Protein AF-A0A963TAN3-F1 (afdb_monomer)

Foldseek 3Di:
DADQQPRPFFFDFDDDPVFATWTADQAQRKTKDFLVRCVRQAPFPCLPDQPPDAAFQLTADPVPRHTWGWDATPVRQIWTADNPRSMTIDGNVSSCVRRVDDDPGDDNPPDDRPPPVSRVVPDDPDDPVVVVVVVVVVVVVVVVVPD

Sequence (147 aa):
MRCPACTTPLLVPTPFDGRAQIDRCPKCGGVWLDKGELLLVTRNPWLGRKPEGGMPSGRASPRTGEPLVRARLTDGTAVDLAPEGGGLWLDSATFDTLTGTTWAGPDTRSRPAPPAAAALAALAPLPNLFLRSATTLVFLYALLGAV

Solvent-accessible surface area (backbone atoms only — not comparable to full-atom values): 8825 Å² total; per-residue (Å²): 84,42,27,51,87,70,67,68,56,56,37,41,82,39,83,41,92,93,73,32,64,36,34,31,25,85,79,60,43,24,35,42,34,48,62,73,33,41,66,64,72,40,92,62,78,66,84,80,59,75,72,88,70,59,56,74,59,64,29,38,34,52,87,78,61,47,69,14,27,40,44,64,48,97,89,62,51,76,37,34,32,26,80,85,78,52,27,39,43,31,51,38,70,55,44,27,66,75,64,75,44,86,75,96,53,64,83,64,92,79,68,78,75,75,67,77,69,55,65,65,78,73,64,70,81,71,75,57,63,66,61,57,52,50,52,52,51,53,52,53,50,54,64,64,68,72,113

Mean predicted aligned error: 13.81 Å

Secondary structure (DSSP, 8-state):
-B-TTTSSSBPEEEEETTTEEEEE-TTT--EEE-HHHHHHH---GGGGPPPS--EEEEEE-TTT-PEEEEEE-TT--EEEE-TTT--EEE-HHHHHHHHT-----S--TTPPPPPGGGGGGG------HHHHHHHHHHHHHHHHTT-

Structure (mmCIF, N/CA/C/O backbone):
data_AF-A0A963TAN3-F1
#
_entry.id   AF-A0A963TAN3-F1
#
loop_
_atom_site.group_PDB
_atom_site.id
_atom_site.type_symbol
_atom_site.label_atom_id
_atom_site.label_alt_id
_atom_site.label_comp_id
_atom_site.label_asym_id
_atom_site.label_entity_id
_atom_site.label_seq_id
_atom_site.pdbx_PDB_ins_code
_atom_site.Cartn_x
_atom_site.Cartn_y
_atom_site.Cartn_z
_atom_site.occupancy
_atom_site.B_iso_or_equiv
_atom_site.auth_seq_id
_atom_site.auth_comp_id
_atom_site.auth_asym_id
_atom_site.auth_atom_id
_atom_site.pdbx_PDB_model_num
ATOM 1 N N . MET A 1 1 ? -9.639 -5.943 -4.984 1.00 84.75 1 MET A N 1
ATOM 2 C CA . MET A 1 1 ? -8.272 -5.750 -5.522 1.00 84.75 1 MET A CA 1
ATOM 3 C C . MET A 1 1 ? -7.287 -6.654 -4.771 1.00 84.75 1 MET A C 1
ATOM 5 O O . MET A 1 1 ? -7.494 -6.858 -3.582 1.00 84.75 1 MET A O 1
ATOM 9 N N . ARG A 1 2 ? -6.285 -7.280 -5.414 1.00 89.69 2 ARG A N 1
ATOM 10 C CA . ARG A 1 2 ? -5.347 -8.205 -4.722 1.00 89.69 2 ARG A CA 1
ATOM 11 C C . ARG A 1 2 ? -4.266 -7.430 -3.969 1.00 89.69 2 ARG A C 1
ATOM 13 O O . ARG A 1 2 ? -3.769 -6.432 -4.471 1.00 89.69 2 ARG A O 1
ATOM 20 N N . CYS A 1 3 ? -3.867 -7.913 -2.793 1.00 90.50 3 CYS A N 1
ATOM 21 C CA . CYS A 1 3 ? -2.806 -7.279 -2.010 1.00 90.50 3 CYS A CA 1
ATOM 22 C C . CYS A 1 3 ? -1.460 -7.295 -2.775 1.00 90.50 3 CYS A C 1
ATOM 24 O O . CYS A 1 3 ? -0.963 -8.387 -3.051 1.00 90.50 3 CYS A O 1
ATOM 26 N N . PRO A 1 4 ? -0.804 -6.144 -3.027 1.00 89.25 4 PRO A N 1
ATOM 27 C CA . PRO A 1 4 ? 0.482 -6.060 -3.739 1.00 89.25 4 PRO A CA 1
ATOM 28 C C . PRO A 1 4 ? 1.616 -6.818 -3.060 1.00 89.25 4 PRO A C 1
ATOM 30 O O . PRO A 1 4 ? 2.577 -7.239 -3.695 1.00 89.25 4 PRO A O 1
ATOM 33 N N . ALA A 1 5 ? 1.517 -6.960 -1.740 1.00 88.88 5 ALA A N 1
ATOM 34 C CA . ALA A 1 5 ? 2.569 -7.531 -0.925 1.00 88.88 5 ALA A CA 1
ATOM 35 C C . ALA A 1 5 ? 2.322 -9.006 -0.574 1.00 88.88 5 ALA A C 1
ATOM 37 O O . ALA A 1 5 ? 3.236 -9.667 -0.096 1.00 88.88 5 ALA A O 1
ATOM 38 N N . CYS A 1 6 ? 1.096 -9.517 -0.704 1.00 87.00 6 CYS A N 1
ATOM 39 C CA . CYS A 1 6 ? 0.785 -10.937 -0.489 1.00 87.00 6 CYS A CA 1
ATOM 40 C C . CYS A 1 6 ? 0.458 -11.675 -1.787 1.00 87.00 6 CYS A C 1
ATOM 42 O O . CYS A 1 6 ? 0.524 -12.898 -1.802 1.00 87.00 6 CYS A O 1
ATOM 44 N N . THR A 1 7 ? -0.009 -10.953 -2.805 1.00 83.75 7 THR A N 1
ATOM 45 C CA . THR A 1 7 ? -0.486 -11.433 -4.111 1.00 83.75 7 THR A CA 1
ATOM 46 C C . THR A 1 7 ? -1.705 -12.370 -4.075 1.00 83.75 7 THR A C 1
ATOM 48 O O . THR A 1 7 ? -2.380 -12.521 -5.089 1.00 83.75 7 THR A O 1
ATOM 51 N N . THR A 1 8 ? -2.033 -12.964 -2.922 1.00 81.56 8 THR A N 1
ATOM 52 C CA . THR A 1 8 ? -3.129 -13.930 -2.735 1.00 81.56 8 THR A CA 1
ATOM 53 C C . THR A 1 8 ? -4.427 -13.318 -2.177 1.00 81.56 8 THR A C 1
ATOM 55 O O . THR A 1 8 ? -5.438 -13.383 -2.871 1.00 81.56 8 THR A O 1
ATOM 58 N N . PRO A 1 9 ? -4.463 -12.736 -0.957 1.00 86.19 9 PRO A N 1
ATOM 59 C CA . PRO A 1 9 ? -5.695 -12.208 -0.380 1.00 86.19 9 PRO A CA 1
ATOM 60 C C . PRO A 1 9 ? -6.184 -10.967 -1.129 1.00 86.19 9 PRO A C 1
ATOM 62 O O . PRO A 1 9 ? -5.392 -10.130 -1.582 1.00 86.19 9 PRO A O 1
ATOM 65 N N . LEU A 1 10 ? -7.507 -10.838 -1.203 1.00 90.50 10 LEU A N 1
ATOM 66 C CA . LEU A 1 10 ? -8.159 -9.601 -1.603 1.00 90.50 10 LEU A CA 1
ATOM 67 C C . LEU A 1 10 ? -8.081 -8.588 -0.459 1.00 90.50 10 LEU A C 1
ATOM 69 O O . LEU A 1 10 ? -8.159 -8.948 0.716 1.00 90.50 10 LEU A O 1
ATOM 73 N N . LEU A 1 11 ? -7.895 -7.327 -0.829 1.00 91.12 11 LEU A N 1
ATOM 74 C CA . LEU A 1 11 ? -8.057 -6.196 0.069 1.00 91.12 11 LEU A CA 1
ATOM 75 C C . LEU A 1 11 ? -9.537 -6.052 0.427 1.00 91.12 11 LEU A C 1
ATOM 77 O O . LEU A 1 11 ? -10.407 -6.279 -0.419 1.00 91.12 11 LEU A O 1
ATOM 81 N N . VAL A 1 12 ? -9.785 -5.720 1.687 1.00 91.38 12 VAL A N 1
ATOM 82 C CA . VAL A 1 12 ? -11.108 -5.584 2.282 1.00 91.38 12 VAL A CA 1
ATOM 83 C C . VAL A 1 12 ? -11.322 -4.112 2.636 1.00 91.38 12 VAL A C 1
ATOM 85 O O . VAL A 1 12 ? -10.532 -3.568 3.419 1.00 91.38 12 VAL A O 1
ATOM 88 N N . PRO A 1 13 ? -12.387 -3.479 2.117 1.00 91.50 13 PRO A N 1
ATOM 89 C CA . PRO A 1 13 ? -12.733 -2.117 2.487 1.00 91.50 13 PRO A CA 1
ATOM 90 C C . PRO A 1 13 ? -13.037 -2.038 3.984 1.00 91.50 13 PRO A C 1
ATOM 92 O O . PRO A 1 13 ? -13.896 -2.755 4.496 1.00 91.50 13 PRO A O 1
ATOM 95 N N . THR A 1 14 ? -12.327 -1.174 4.693 1.00 89.12 14 THR A N 1
ATOM 96 C CA . THR A 1 14 ? -12.388 -1.026 6.148 1.00 89.12 14 THR A CA 1
ATOM 97 C C . THR A 1 14 ? -12.601 0.450 6.480 1.00 89.12 14 THR A C 1
ATOM 99 O O . THR A 1 14 ? -11.885 1.291 5.940 1.00 89.12 14 THR A O 1
ATOM 102 N N . PRO A 1 15 ? -13.569 0.810 7.339 1.00 87.62 15 PRO A N 1
ATOM 103 C CA . PRO A 1 15 ? -13.719 2.187 7.786 1.00 87.62 15 PRO A CA 1
ATOM 104 C C . PRO A 1 15 ? -12.529 2.592 8.663 1.00 87.62 15 PRO A C 1
ATOM 106 O O . PRO A 1 15 ? -12.118 1.851 9.557 1.00 87.62 15 PRO A O 1
ATOM 109 N N . PHE A 1 16 ? -11.997 3.784 8.420 1.00 85.00 16 PHE A N 1
ATOM 110 C CA . PHE A 1 16 ? -10.900 4.378 9.166 1.00 85.00 16 PHE A CA 1
ATOM 111 C C . PHE A 1 16 ? -11.321 5.739 9.723 1.00 85.00 16 PHE A C 1
ATOM 113 O O . PHE A 1 16 ? -11.726 6.639 8.981 1.00 85.00 16 PHE A O 1
ATOM 120 N N . ASP A 1 17 ? -11.242 5.861 11.051 1.00 77.56 17 ASP A N 1
ATOM 121 C CA . ASP A 1 17 ? -11.467 7.104 11.801 1.00 77.56 17 ASP A CA 1
ATOM 122 C C . ASP A 1 17 ? -12.794 7.825 11.468 1.00 77.56 17 ASP A C 1
ATOM 124 O O . ASP A 1 17 ? -12.889 9.049 11.478 1.00 77.56 17 ASP A O 1
ATOM 128 N N . GLY A 1 18 ? -13.820 7.056 11.075 1.00 78.69 18 GLY A N 1
ATOM 129 C CA . GLY A 1 18 ? -15.158 7.546 10.710 1.00 78.69 18 GLY A CA 1
ATOM 130 C C . GLY A 1 18 ? -15.223 8.471 9.486 1.00 78.69 18 GLY A C 1
ATOM 131 O O . GLY A 1 18 ? -16.300 8.963 9.160 1.00 78.69 18 GLY A O 1
ATOM 132 N N . ARG A 1 19 ? -14.092 8.723 8.816 1.00 78.50 19 ARG A N 1
ATOM 133 C CA . ARG A 1 19 ? -13.953 9.744 7.764 1.00 78.50 19 ARG A CA 1
ATOM 134 C C . ARG A 1 19 ? -13.523 9.178 6.422 1.00 78.50 19 ARG A C 1
ATOM 136 O O . ARG A 1 19 ? -13.834 9.775 5.397 1.00 78.50 19 ARG A O 1
ATOM 143 N N . ALA A 1 20 ? -12.816 8.054 6.428 1.00 84.25 20 ALA A N 1
ATOM 144 C CA . ALA A 1 20 ? -12.305 7.420 5.225 1.00 84.25 20 ALA A CA 1
ATOM 145 C C . ALA A 1 20 ? -12.683 5.939 5.192 1.00 84.25 20 ALA A C 1
ATOM 147 O O . ALA A 1 20 ? -12.827 5.289 6.227 1.00 84.25 20 ALA A O 1
ATOM 148 N N . GLN A 1 21 ? -12.810 5.401 3.988 1.00 88.31 21 GLN A N 1
ATOM 149 C CA . GLN A 1 21 ? -12.759 3.968 3.743 1.00 88.31 21 GLN A CA 1
ATOM 150 C C . GLN A 1 21 ? -11.348 3.668 3.230 1.00 88.31 21 GLN A C 1
ATOM 152 O O . GLN A 1 21 ? -10.794 4.487 2.507 1.00 88.31 21 GLN A O 1
ATOM 157 N N . ILE A 1 22 ? -10.732 2.581 3.690 1.00 90.00 22 ILE A N 1
ATOM 158 C CA . ILE A 1 22 ? -9.384 2.166 3.279 1.00 90.00 22 ILE A CA 1
ATOM 159 C C . ILE A 1 22 ? -9.391 0.695 2.881 1.00 90.00 22 ILE A C 1
ATO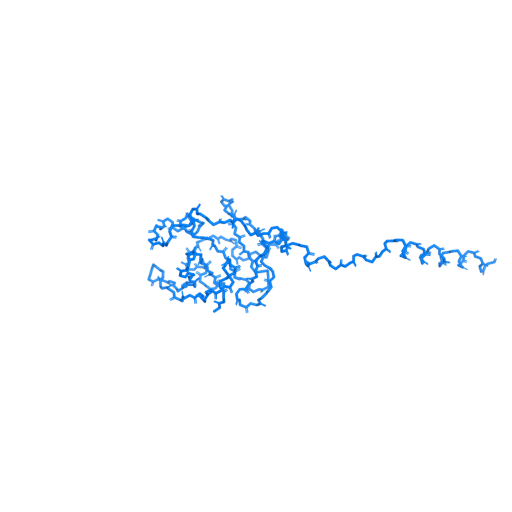M 161 O O . ILE A 1 22 ? -10.096 -0.114 3.487 1.00 90.00 22 ILE A O 1
ATOM 165 N N . ASP A 1 23 ? -8.565 0.313 1.914 1.00 92.25 23 ASP A N 1
ATOM 166 C CA . ASP A 1 23 ? -8.479 -1.069 1.449 1.00 92.25 23 ASP A CA 1
ATOM 167 C C . ASP A 1 23 ? -7.375 -1.834 2.183 1.00 92.25 23 ASP A C 1
ATOM 169 O O . ASP A 1 23 ? -6.181 -1.706 1.899 1.00 92.25 23 ASP A O 1
ATOM 173 N N . ARG A 1 24 ? -7.765 -2.684 3.136 1.00 90.94 24 ARG A N 1
ATOM 174 C CA . ARG A 1 24 ? -6.829 -3.375 4.028 1.00 90.94 24 ARG A CA 1
ATOM 175 C C . ARG A 1 24 ? -6.641 -4.841 3.669 1.00 90.94 24 ARG A C 1
ATOM 177 O O . ARG A 1 24 ? -7.587 -5.576 3.409 1.00 90.94 24 ARG A O 1
ATOM 184 N N . CYS A 1 25 ? -5.405 -5.319 3.746 1.00 91.69 25 CYS A N 1
ATOM 185 C CA . CYS A 1 25 ? -5.107 -6.741 3.647 1.00 91.69 25 CYS A CA 1
ATOM 186 C C . CYS A 1 25 ? -5.365 -7.460 4.986 1.00 91.69 25 CYS A C 1
ATOM 188 O O . CYS A 1 25 ? -4.688 -7.150 5.971 1.00 91.69 25 CYS A O 1
ATOM 190 N N . PRO A 1 26 ? -6.229 -8.493 5.036 1.00 88.19 26 PRO A N 1
ATOM 191 C CA . PRO A 1 26 ? -6.490 -9.239 6.271 1.00 88.19 26 PRO A CA 1
ATOM 192 C C . PRO A 1 26 ? -5.300 -10.108 6.713 1.00 88.19 26 PRO A C 1
ATOM 194 O O . PRO A 1 26 ? -5.214 -10.491 7.873 1.00 88.19 26 PRO A O 1
ATOM 197 N N . LYS A 1 27 ? -4.365 -10.420 5.803 1.00 87.00 27 LYS A N 1
ATOM 198 C CA . LYS A 1 27 ? -3.214 -11.293 6.084 1.00 87.00 27 LYS A CA 1
ATOM 199 C C . LYS A 1 27 ? -1.994 -10.536 6.599 1.00 87.00 27 LYS A C 1
ATOM 201 O O . LYS A 1 27 ? -1.364 -10.975 7.549 1.00 87.00 27 LYS A O 1
ATOM 206 N N . CYS A 1 28 ? -1.610 -9.450 5.928 1.00 85.56 28 CYS A N 1
ATOM 207 C CA . CYS A 1 28 ? -0.390 -8.706 6.259 1.00 85.56 28 CYS A CA 1
ATOM 208 C C . CYS A 1 28 ? -0.657 -7.325 6.847 1.00 85.56 28 CYS A C 1
ATOM 210 O O . CYS A 1 28 ? 0.288 -6.567 6.999 1.00 85.56 28 CYS A O 1
ATOM 212 N N . GLY A 1 29 ? -1.918 -6.941 7.058 1.00 87.44 29 GLY A N 1
ATOM 213 C CA . GLY A 1 29 ? -2.280 -5.642 7.627 1.00 87.44 29 GLY A CA 1
ATOM 214 C C . GLY A 1 29 ? -1.941 -4.418 6.772 1.00 87.44 29 GLY A C 1
ATOM 215 O O . GLY A 1 29 ? -2.307 -3.321 7.163 1.00 87.44 29 GLY A O 1
ATOM 216 N N . GLY A 1 30 ? -1.274 -4.592 5.628 1.00 90.00 30 GLY A N 1
ATOM 217 C CA . GLY A 1 30 ? -0.938 -3.500 4.721 1.00 90.00 30 GLY A CA 1
ATOM 218 C C . GLY A 1 30 ? -2.185 -2.874 4.111 1.00 90.00 30 GLY A C 1
ATOM 219 O O . GLY A 1 30 ? -3.212 -3.544 3.950 1.00 90.00 30 GLY A O 1
ATOM 220 N N . VAL A 1 31 ? -2.070 -1.598 3.778 1.00 91.12 31 VAL A N 1
ATOM 221 C CA . VAL A 1 31 ? -3.175 -0.741 3.370 1.00 91.12 31 VAL A CA 1
ATOM 222 C C . VAL A 1 31 ? -2.877 -0.172 1.993 1.00 91.12 31 VAL A C 1
ATOM 224 O O . VAL A 1 31 ? -1.789 0.341 1.729 1.00 91.12 31 VAL A O 1
ATOM 227 N N . TRP A 1 32 ? -3.861 -0.278 1.113 1.00 91.88 32 TRP A N 1
ATOM 228 C CA . TRP A 1 32 ? -3.918 0.489 -0.114 1.00 91.88 32 TRP A CA 1
ATOM 229 C C . TRP A 1 32 ? -4.800 1.708 0.117 1.00 91.88 32 TRP A C 1
ATOM 231 O O . TRP A 1 32 ? -5.879 1.588 0.697 1.00 91.88 32 TRP A O 1
ATOM 241 N N . LEU A 1 33 ? -4.319 2.864 -0.324 1.00 89.44 33 LEU A N 1
ATOM 242 C CA . LEU A 1 33 ? -5.064 4.109 -0.301 1.00 89.44 33 LEU A CA 1
ATOM 243 C C . LEU A 1 33 ? -5.163 4.644 -1.725 1.00 89.44 33 LEU A C 1
ATOM 245 O O . LEU A 1 33 ? -4.147 4.873 -2.391 1.00 89.44 33 LEU A O 1
ATOM 249 N N . ASP A 1 34 ? -6.385 4.869 -2.186 1.00 86.62 34 ASP A N 1
ATOM 250 C CA . ASP A 1 34 ? -6.615 5.526 -3.465 1.00 86.62 34 ASP A CA 1
ATOM 251 C C . ASP A 1 34 ? -6.457 7.051 -3.355 1.00 86.62 34 ASP A C 1
ATOM 253 O O . ASP A 1 34 ? -6.500 7.634 -2.270 1.00 86.62 34 ASP A O 1
ATOM 257 N N . LYS A 1 35 ? -6.309 7.729 -4.503 1.00 79.06 35 LYS A N 1
ATOM 258 C CA . LYS A 1 35 ? -6.075 9.186 -4.588 1.00 79.06 35 LYS A CA 1
ATOM 259 C C . LYS A 1 35 ? -7.039 10.028 -3.734 1.00 79.06 35 LYS A C 1
ATOM 261 O O . LYS A 1 35 ? -6.633 11.049 -3.188 1.00 79.06 35 LYS A O 1
ATOM 266 N N . GLY A 1 36 ? -8.306 9.619 -3.632 1.00 76.25 36 GLY A N 1
ATOM 267 C CA . GLY A 1 36 ? -9.317 10.317 -2.829 1.00 76.25 36 GLY A CA 1
ATOM 268 C C . GLY A 1 36 ? -9.222 10.037 -1.326 1.00 76.25 36 GLY A C 1
ATOM 269 O O . GLY A 1 36 ? -9.420 10.942 -0.523 1.00 76.25 36 GLY A O 1
ATOM 270 N N . GLU A 1 37 ? -8.880 8.807 -0.941 1.00 82.00 37 GLU A N 1
ATOM 271 C CA . GLU A 1 37 ? -8.801 8.366 0.460 1.00 82.00 37 GLU A CA 1
ATOM 272 C C . GLU A 1 37 ? -7.558 8.924 1.147 1.00 82.00 37 GLU A C 1
ATOM 274 O O . GLU A 1 37 ? -7.592 9.338 2.302 1.00 82.00 37 GLU A O 1
ATOM 279 N N . LEU A 1 38 ? -6.462 9.001 0.401 1.00 75.88 38 LEU A N 1
ATOM 280 C CA . LEU A 1 38 ? -5.204 9.584 0.835 1.00 75.88 38 LEU A CA 1
ATOM 281 C C . LEU A 1 38 ? -5.369 11.005 1.413 1.00 75.88 38 LEU A C 1
ATOM 283 O O . LEU A 1 38 ? -4.781 11.301 2.450 1.00 75.88 38 LEU A O 1
ATOM 287 N N . LEU A 1 39 ? -6.198 11.862 0.799 1.00 72.62 39 LEU A N 1
ATOM 288 C CA . LEU A 1 39 ? -6.479 13.221 1.298 1.00 72.62 39 LEU A CA 1
ATOM 289 C C . LEU A 1 39 ? -7.238 13.223 2.633 1.00 72.62 39 LEU A C 1
ATOM 291 O O . LEU A 1 39 ? -7.164 14.191 3.389 1.00 72.62 39 LEU A O 1
ATOM 295 N N . LEU A 1 40 ? -7.990 12.158 2.907 1.00 76.00 40 LEU A N 1
ATOM 296 C CA . LEU A 1 40 ? -8.778 12.000 4.127 1.00 76.00 40 LEU A CA 1
ATOM 297 C C . LEU A 1 40 ? -7.944 11.391 5.259 1.00 76.00 40 LEU A C 1
ATOM 299 O O . LEU A 1 40 ? -8.181 11.699 6.425 1.00 76.00 40 LEU A O 1
ATOM 303 N N . VAL A 1 41 ? -6.964 10.548 4.917 1.00 75.81 41 VAL A N 1
ATOM 304 C CA . VAL A 1 41 ? -6.109 9.833 5.876 1.00 75.81 41 VAL A CA 1
ATOM 305 C C . VAL A 1 41 ? -4.867 10.640 6.260 1.00 75.81 41 VAL A C 1
ATOM 307 O O . VAL A 1 41 ? -4.444 10.587 7.412 1.00 75.81 41 VAL A O 1
ATOM 310 N N . THR A 1 42 ? -4.274 11.409 5.340 1.00 68.06 42 THR A N 1
ATOM 311 C CA . THR A 1 42 ? -3.065 12.194 5.626 1.00 68.06 42 THR A CA 1
ATOM 312 C C . THR A 1 42 ? -3.157 13.632 5.125 1.00 68.06 42 THR A C 1
ATOM 314 O O . THR A 1 42 ? -3.670 13.914 4.047 1.00 68.06 42 THR A O 1
ATOM 317 N N . ARG A 1 43 ? -2.593 14.570 5.899 1.00 64.88 43 ARG A N 1
ATOM 318 C CA . ARG A 1 43 ? -2.414 15.978 5.493 1.00 64.88 43 ARG A CA 1
ATOM 319 C C . ARG A 1 43 ? -1.125 16.201 4.689 1.00 64.88 43 ARG A C 1
ATOM 321 O O . ARG A 1 43 ? -0.699 17.342 4.529 1.00 64.88 43 ARG A O 1
ATOM 328 N N . ASN A 1 44 ? -0.461 15.133 4.237 1.00 60.91 44 ASN A N 1
ATOM 329 C CA . ASN A 1 44 ? 0.840 15.240 3.590 1.00 60.91 44 ASN A CA 1
ATOM 330 C C . ASN A 1 44 ? 0.722 15.810 2.150 1.00 60.91 44 ASN A C 1
ATOM 332 O O . ASN A 1 44 ? 0.079 15.186 1.302 1.00 60.91 44 ASN A O 1
ATOM 336 N N . PRO A 1 45 ? 1.383 16.947 1.829 1.00 54.34 45 PRO A N 1
ATOM 337 C CA . PRO A 1 45 ? 1.339 17.579 0.503 1.00 54.34 45 PRO A CA 1
ATOM 338 C C . PRO A 1 45 ? 1.915 16.746 -0.655 1.00 54.34 45 PRO A C 1
ATOM 340 O O . PRO A 1 45 ? 1.773 17.139 -1.814 1.00 54.34 45 PRO A O 1
ATOM 343 N N . TRP A 1 46 ? 2.579 15.615 -0.382 1.00 53.25 46 TRP A N 1
ATOM 344 C CA . TRP A 1 46 ? 3.147 14.737 -1.419 1.00 53.25 46 TRP A CA 1
ATOM 345 C C . TRP A 1 46 ? 2.110 14.148 -2.384 1.00 53.25 46 TRP A C 1
ATOM 347 O O . TRP A 1 46 ? 2.469 13.741 -3.485 1.00 53.25 46 TRP A O 1
ATOM 357 N N . LEU A 1 47 ? 0.825 14.169 -2.023 1.00 55.19 47 LEU A N 1
ATOM 358 C CA . LEU A 1 47 ? -0.265 13.560 -2.788 1.00 55.19 47 LEU A CA 1
ATOM 359 C C . LEU A 1 47 ? -0.526 14.119 -4.195 1.00 55.19 47 LEU A C 1
ATOM 361 O O . LEU A 1 47 ? -1.283 13.531 -4.966 1.00 55.19 47 LEU A O 1
ATOM 365 N N . GLY A 1 48 ? 0.041 15.282 -4.508 1.00 51.44 48 GLY A N 1
ATOM 366 C CA . GLY A 1 48 ? -0.115 15.944 -5.801 1.00 51.44 48 GLY A CA 1
ATOM 367 C C . GLY A 1 48 ? 1.108 15.846 -6.707 1.00 51.44 48 GLY A C 1
ATOM 368 O O . GLY A 1 48 ? 1.047 16.319 -7.839 1.00 51.44 48 GLY A O 1
ATOM 369 N N . ARG A 1 49 ? 2.225 15.277 -6.232 1.00 57.53 49 ARG A N 1
ATOM 370 C CA . ARG A 1 49 ? 3.459 15.196 -7.019 1.00 57.53 49 ARG A CA 1
ATOM 371 C C . ARG A 1 49 ? 3.604 13.810 -7.626 1.00 57.53 49 ARG A C 1
ATOM 373 O O . ARG A 1 49 ? 3.693 12.819 -6.906 1.00 57.53 49 ARG A O 1
ATOM 380 N N . LYS A 1 50 ? 3.689 13.752 -8.957 1.00 57.72 50 LYS A N 1
ATOM 381 C CA . LYS A 1 50 ? 4.228 12.575 -9.642 1.00 57.72 50 LYS A CA 1
ATOM 382 C C . LYS A 1 50 ? 5.671 12.400 -9.144 1.00 57.72 50 LYS A C 1
ATOM 384 O O . LYS A 1 50 ? 6.425 13.370 -9.216 1.00 57.72 50 LYS A O 1
ATOM 389 N N . PRO A 1 51 ? 6.061 11.240 -8.591 1.00 60.62 51 PRO A N 1
ATOM 390 C CA . PRO A 1 51 ? 7.451 11.028 -8.217 1.00 60.62 51 PRO A CA 1
ATOM 391 C C . PRO A 1 51 ? 8.312 11.117 -9.483 1.00 60.62 51 PRO A C 1
ATOM 393 O O . PRO A 1 51 ? 8.085 10.386 -10.450 1.00 60.62 51 PRO A O 1
ATOM 396 N N . GLU A 1 52 ? 9.268 12.047 -9.503 1.00 54.72 52 GLU A N 1
ATOM 397 C CA . GLU A 1 52 ? 10.240 12.170 -10.590 1.00 54.72 52 GLU A CA 1
ATOM 398 C C . GLU A 1 52 ? 11.286 11.068 -10.435 1.00 54.72 52 GLU A C 1
ATOM 400 O O . GLU A 1 52 ? 12.335 11.231 -9.815 1.00 54.72 52 GLU A O 1
ATOM 405 N N . GLY A 1 53 ? 10.938 9.894 -10.954 1.00 61.69 53 GLY A N 1
ATOM 406 C CA . GLY A 1 53 ? 11.749 8.697 -10.818 1.00 61.69 53 GLY A CA 1
ATOM 407 C C . GLY A 1 53 ? 11.648 8.033 -9.444 1.00 61.69 53 GLY A C 1
ATOM 408 O O . GLY A 1 53 ? 11.089 8.546 -8.475 1.00 61.69 53 GLY A O 1
ATOM 409 N N . GLY A 1 54 ? 12.180 6.817 -9.394 1.00 64.38 54 GLY A N 1
ATOM 410 C CA . GLY A 1 54 ? 12.262 5.994 -8.198 1.00 64.38 54 GLY A CA 1
ATOM 411 C C . GLY A 1 54 ? 12.498 4.535 -8.570 1.00 64.38 54 GLY A C 1
ATOM 412 O O . GLY A 1 54 ? 12.233 4.104 -9.693 1.00 64.38 54 GLY A O 1
ATOM 413 N N . MET A 1 55 ? 13.037 3.771 -7.626 1.00 74.38 55 MET A N 1
ATOM 414 C CA . MET A 1 55 ? 13.333 2.359 -7.852 1.00 74.38 55 MET A CA 1
ATOM 415 C C . MET A 1 55 ? 12.017 1.562 -7.869 1.00 74.38 55 MET A C 1
ATOM 417 O O . MET A 1 55 ? 11.186 1.770 -6.973 1.00 74.38 55 MET A O 1
ATOM 421 N N . PRO A 1 56 ? 11.813 0.626 -8.815 1.00 80.69 56 PRO A N 1
ATOM 422 C CA . PRO A 1 56 ? 10.698 -0.309 -8.740 1.00 80.69 56 PRO A CA 1
ATOM 423 C C . PRO A 1 56 ? 10.715 -1.030 -7.389 1.00 80.69 56 PRO A C 1
ATOM 425 O O . PRO A 1 56 ? 11.726 -1.601 -6.982 1.00 80.69 56 PRO A O 1
ATOM 428 N N . SER A 1 57 ? 9.591 -1.011 -6.681 1.00 81.50 57 SER A N 1
ATOM 429 C CA . SER A 1 57 ? 9.452 -1.645 -5.362 1.00 81.50 57 SER A CA 1
ATOM 430 C C . SER A 1 57 ? 9.293 -3.172 -5.437 1.00 81.50 57 SER A C 1
ATOM 432 O O . SER A 1 57 ? 9.261 -3.845 -4.404 1.00 81.50 57 SER A O 1
ATOM 434 N N . GLY A 1 58 ? 9.161 -3.724 -6.652 1.00 84.88 58 GLY A N 1
ATOM 435 C CA . GLY A 1 58 ? 8.852 -5.136 -6.902 1.00 84.88 58 GLY A CA 1
ATOM 436 C C . GLY A 1 58 ? 7.393 -5.515 -6.618 1.00 84.88 58 GLY A C 1
ATOM 437 O O . GLY A 1 58 ? 7.060 -6.697 -6.609 1.00 84.88 58 GLY A O 1
ATOM 438 N N . ARG A 1 59 ? 6.526 -4.529 -6.360 1.00 88.69 59 ARG A N 1
ATOM 439 C CA . ARG A 1 59 ? 5.086 -4.695 -6.121 1.00 88.69 59 ARG A CA 1
ATOM 440 C C . ARG A 1 59 ? 4.298 -4.116 -7.293 1.00 88.69 59 ARG A C 1
ATOM 442 O O . ARG A 1 59 ? 4.792 -3.232 -7.987 1.00 88.69 59 ARG A O 1
ATOM 449 N N . ALA A 1 60 ? 3.077 -4.600 -7.493 1.00 89.12 60 ALA A N 1
ATOM 450 C CA . ALA A 1 60 ? 2.178 -4.123 -8.541 1.00 89.12 60 ALA A CA 1
ATOM 451 C C . ALA A 1 60 ? 0.950 -3.434 -7.942 1.00 89.12 60 ALA A C 1
ATOM 453 O O . ALA A 1 60 ? 0.446 -3.848 -6.897 1.00 89.12 60 ALA A O 1
ATOM 454 N N . SER A 1 61 ? 0.457 -2.406 -8.623 1.00 89.31 61 SER A N 1
ATOM 455 C CA . SER A 1 61 ? -0.773 -1.707 -8.274 1.00 89.31 61 SER A CA 1
ATOM 456 C C . SER A 1 61 ? -1.952 -2.687 -8.243 1.00 89.31 61 SER A C 1
ATOM 458 O O . SER A 1 61 ? -2.181 -3.397 -9.227 1.00 89.31 61 SER A O 1
ATOM 460 N N . PRO A 1 62 ? -2.749 -2.717 -7.162 1.00 89.19 62 PRO A N 1
ATOM 461 C CA . PRO A 1 62 ? -3.944 -3.553 -7.076 1.00 89.19 62 PRO A CA 1
ATOM 462 C C . PRO A 1 62 ? -5.018 -3.200 -8.113 1.00 89.19 62 PRO A C 1
ATOM 464 O O . PRO A 1 62 ? -5.896 -4.023 -8.383 1.00 89.19 62 PRO A O 1
ATOM 467 N N . ARG A 1 63 ? -4.979 -1.957 -8.612 1.00 85.69 63 ARG A N 1
ATOM 468 C CA . ARG A 1 63 ? -5.999 -1.347 -9.467 1.00 85.69 63 ARG A CA 1
ATOM 469 C C . ARG A 1 63 ? -5.636 -1.443 -10.946 1.00 85.69 63 ARG A C 1
ATOM 471 O O . ARG A 1 63 ? -6.469 -1.836 -11.753 1.00 85.69 63 ARG A O 1
ATOM 478 N N . TH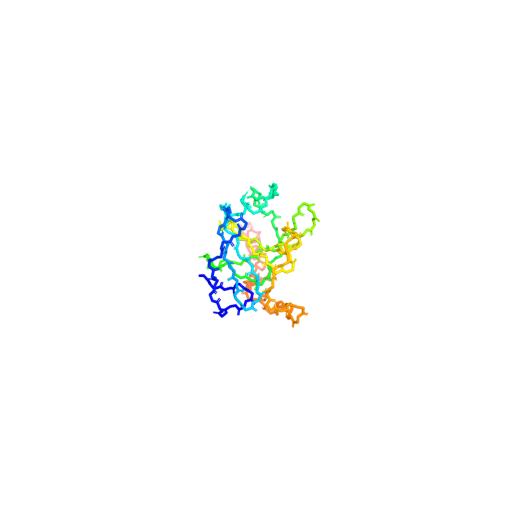R A 1 64 ? -4.402 -1.078 -11.287 1.00 84.50 64 THR A N 1
ATOM 479 C CA . THR A 1 64 ? -3.923 -0.953 -12.677 1.00 84.50 64 THR A CA 1
ATOM 480 C C . THR A 1 64 ? -2.927 -2.045 -13.066 1.00 84.50 64 THR A C 1
ATOM 482 O O . THR A 1 64 ? -2.677 -2.243 -14.249 1.00 84.50 64 THR A O 1
ATOM 485 N N . GLY A 1 65 ? -2.345 -2.762 -12.097 1.00 86.88 65 GLY A N 1
ATOM 486 C CA . GLY A 1 65 ? -1.301 -3.763 -12.339 1.00 86.88 65 GLY A CA 1
ATOM 487 C C . GLY A 1 65 ? 0.082 -3.184 -12.657 1.00 86.88 65 GLY A C 1
ATOM 488 O O . GLY A 1 65 ? 1.034 -3.947 -12.801 1.00 86.88 65 GLY A O 1
ATOM 489 N N . GLU A 1 66 ? 0.220 -1.860 -12.740 1.00 86.50 66 GLU A N 1
ATOM 490 C CA . GLU A 1 66 ? 1.500 -1.195 -13.003 1.00 86.50 66 GLU A CA 1
ATOM 491 C C . GLU A 1 66 ? 2.502 -1.405 -11.851 1.00 86.50 66 GLU A C 1
ATOM 493 O O . GLU A 1 66 ? 2.087 -1.556 -10.696 1.00 86.50 66 GLU A O 1
ATOM 498 N N . PRO A 1 67 ? 3.819 -1.404 -12.118 1.00 87.56 67 PRO A N 1
ATOM 499 C CA . PRO A 1 67 ? 4.816 -1.525 -11.065 1.00 87.56 67 PRO A CA 1
ATOM 500 C C . PRO A 1 67 ? 4.782 -0.301 -10.144 1.00 87.56 67 PRO A C 1
ATOM 502 O O . PRO A 1 67 ? 4.846 0.842 -10.593 1.00 87.56 67 PRO A O 1
ATOM 505 N N . LEU A 1 68 ? 4.727 -0.547 -8.836 1.00 88.75 68 LEU A N 1
ATOM 506 C CA . LEU A 1 68 ? 4.810 0.507 -7.837 1.00 88.75 68 LEU A CA 1
ATOM 507 C C . LEU A 1 68 ? 6.255 0.980 -7.686 1.00 8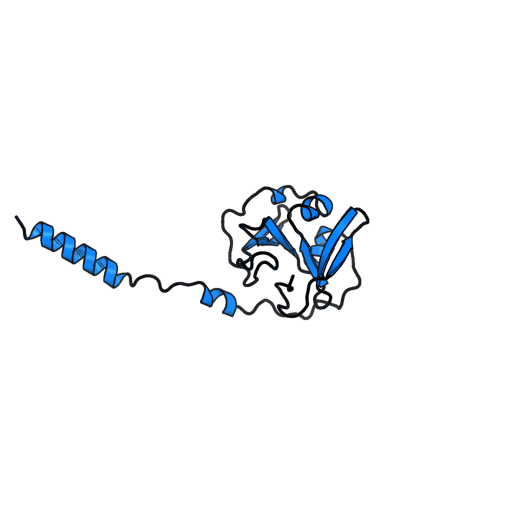8.75 68 LEU A C 1
ATOM 509 O O . LEU A 1 68 ? 7.192 0.174 -7.634 1.00 88.75 68 LEU A O 1
ATOM 513 N N . VAL A 1 69 ? 6.424 2.283 -7.532 1.00 88.38 69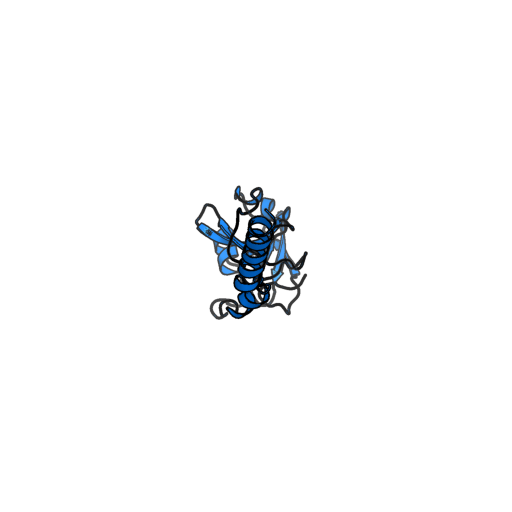 VAL A N 1
ATOM 514 C CA . VAL A 1 69 ? 7.714 2.949 -7.376 1.00 88.38 69 VAL A CA 1
ATOM 515 C C . VAL A 1 69 ? 7.914 3.328 -5.917 1.00 88.38 69 VAL A C 1
ATOM 517 O O . VAL A 1 69 ? 7.032 3.927 -5.305 1.00 88.38 69 VAL A O 1
ATOM 520 N N . ARG A 1 70 ? 9.080 3.006 -5.350 1.00 86.56 70 ARG A N 1
ATOM 521 C CA . ARG A 1 70 ? 9.401 3.412 -3.982 1.00 86.56 70 ARG A CA 1
ATOM 522 C C . ARG A 1 70 ? 9.756 4.895 -3.942 1.00 86.56 70 ARG A C 1
ATOM 524 O O . ARG A 1 70 ? 10.737 5.312 -4.557 1.00 86.56 70 ARG A O 1
ATOM 531 N N . ALA A 1 71 ? 9.001 5.656 -3.163 1.00 82.44 71 ALA A N 1
ATOM 532 C CA . ALA A 1 71 ? 9.223 7.069 -2.894 1.00 82.44 71 ALA A CA 1
ATOM 533 C C . ALA A 1 71 ? 9.381 7.323 -1.393 1.00 82.44 71 ALA A C 1
ATOM 535 O O . ALA A 1 71 ? 9.056 6.475 -0.561 1.00 82.44 71 ALA A O 1
ATOM 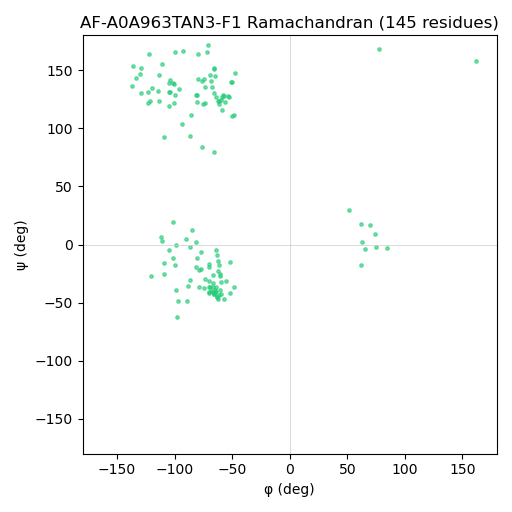536 N N . ARG A 1 72 ? 9.904 8.499 -1.045 1.00 79.94 72 ARG A N 1
ATOM 537 C CA . ARG A 1 72 ? 9.941 8.979 0.337 1.00 79.94 72 ARG A CA 1
ATOM 538 C C . ARG A 1 72 ? 9.059 10.203 0.466 1.00 79.94 72 ARG A C 1
ATOM 540 O O . ARG A 1 72 ? 9.154 11.119 -0.345 1.00 79.94 72 ARG A O 1
ATOM 547 N N . LEU A 1 73 ? 8.229 10.198 1.495 1.00 75.75 73 LEU A N 1
ATOM 548 C CA . LEU A 1 73 ? 7.460 11.351 1.925 1.00 75.75 73 LEU A CA 1
ATOM 549 C C . LEU A 1 73 ? 8.384 12.410 2.558 1.00 75.75 73 LEU A C 1
ATOM 551 O O . LEU A 1 73 ? 9.576 12.184 2.773 1.00 75.75 73 LEU A O 1
ATOM 555 N N . THR A 1 74 ? 7.835 13.593 2.841 1.00 70.31 74 THR A N 1
ATOM 556 C CA . THR A 1 74 ? 8.559 14.760 3.392 1.00 70.31 74 THR A CA 1
ATOM 557 C C . THR A 1 74 ? 9.206 14.469 4.739 1.00 70.31 74 THR A C 1
ATOM 559 O O . THR A 1 74 ? 10.250 15.027 5.050 1.00 70.31 74 THR A O 1
ATOM 562 N N . ASP A 1 75 ? 8.585 13.601 5.524 1.00 72.44 75 ASP A N 1
ATOM 563 C CA . ASP A 1 75 ? 9.055 13.104 6.815 1.00 72.44 75 ASP A CA 1
ATOM 564 C C . ASP A 1 75 ? 10.089 11.966 6.679 1.00 72.44 75 ASP A C 1
ATOM 566 O O . ASP A 1 75 ? 10.551 11.420 7.675 1.00 72.44 75 ASP A O 1
ATOM 570 N N . GLY A 1 76 ? 10.469 11.601 5.449 1.00 77.19 76 GLY A N 1
ATOM 571 C CA . GLY A 1 76 ? 11.400 10.513 5.154 1.00 77.19 76 GLY A CA 1
ATOM 572 C C . GLY A 1 76 ? 10.753 9.126 5.103 1.00 77.19 76 GLY A C 1
ATOM 573 O O . GLY A 1 76 ? 11.445 8.159 4.760 1.00 77.19 76 GLY A O 1
ATOM 574 N N . THR A 1 77 ? 9.450 9.019 5.380 1.00 80.81 77 THR A N 1
ATOM 575 C CA . THR A 1 77 ? 8.708 7.755 5.388 1.00 80.81 77 THR A CA 1
ATOM 576 C C . THR A 1 77 ? 8.687 7.132 3.993 1.00 80.81 77 THR A C 1
ATOM 578 O O . THR A 1 77 ? 8.318 7.781 3.013 1.00 80.81 77 THR A O 1
ATOM 581 N N . ALA A 1 78 ? 9.103 5.867 3.882 1.00 82.94 78 ALA A N 1
ATOM 582 C CA . ALA A 1 78 ? 9.134 5.153 2.609 1.00 82.94 78 ALA A CA 1
ATOM 583 C C . ALA A 1 78 ? 7.749 4.596 2.259 1.00 82.94 78 ALA A C 1
ATOM 585 O O . ALA A 1 78 ? 7.143 3.881 3.051 1.00 82.94 78 ALA A O 1
ATOM 586 N N . VAL A 1 79 ? 7.279 4.889 1.051 1.00 85.50 79 VAL A N 1
ATOM 587 C CA . VAL A 1 79 ? 5.969 4.470 0.540 1.00 85.50 79 VAL A CA 1
ATOM 588 C C . VAL A 1 79 ? 6.104 3.963 -0.889 1.00 85.50 79 VAL A C 1
ATOM 590 O O . VAL A 1 79 ? 7.012 4.380 -1.611 1.00 85.50 79 VAL A O 1
ATOM 593 N N . ASP A 1 80 ? 5.207 3.079 -1.319 1.00 89.88 80 ASP A N 1
ATOM 594 C CA . ASP A 1 80 ? 5.189 2.620 -2.708 1.00 89.88 80 ASP A CA 1
ATOM 595 C C . ASP A 1 80 ? 4.018 3.276 -3.456 1.00 89.88 80 ASP A C 1
ATOM 597 O O . ASP A 1 80 ? 2.856 3.107 -3.087 1.00 89.88 80 ASP A O 1
ATOM 601 N N . LEU A 1 81 ? 4.324 4.036 -4.505 1.00 87.12 81 LEU A N 1
ATOM 602 C CA . LEU A 1 81 ? 3.378 4.839 -5.283 1.00 87.12 81 LEU A CA 1
ATOM 603 C C . LEU A 1 81 ? 3.060 4.186 -6.629 1.00 87.12 81 LEU A C 1
ATOM 605 O O . LEU A 1 81 ? 3.956 3.673 -7.299 1.00 87.12 81 LEU A O 1
ATOM 609 N N . ALA A 1 82 ? 1.801 4.269 -7.059 1.00 87.69 82 ALA A N 1
ATOM 610 C CA . ALA A 1 82 ? 1.397 3.987 -8.434 1.00 87.69 82 ALA A CA 1
ATOM 611 C C . ALA A 1 82 ? 1.556 5.256 -9.293 1.00 87.69 82 ALA A C 1
ATOM 613 O O . ALA A 1 82 ? 0.811 6.217 -9.072 1.00 87.69 82 ALA A O 1
ATOM 614 N N . PRO A 1 83 ? 2.505 5.293 -10.249 1.00 81.56 83 PRO A N 1
ATOM 615 C CA . PRO A 1 83 ? 2.827 6.510 -10.992 1.00 81.56 83 PRO A CA 1
ATOM 616 C C . PRO A 1 83 ? 1.701 6.997 -11.913 1.00 81.56 83 PRO A C 1
ATOM 618 O O . PRO A 1 83 ? 1.556 8.210 -12.064 1.00 81.56 83 PRO A O 1
ATOM 621 N N . GLU A 1 84 ? 0.901 6.101 -12.497 1.00 79.25 84 GLU A N 1
ATOM 622 C CA . GLU A 1 84 ? -0.212 6.476 -13.379 1.00 79.25 84 GLU A CA 1
ATOM 623 C C . GLU A 1 84 ? -1.563 6.453 -12.644 1.00 79.25 84 GLU A C 1
ATOM 625 O O . GLU A 1 84 ? -2.387 7.350 -12.819 1.00 79.25 84 GLU A O 1
ATOM 630 N N . GLY A 1 85 ? -1.794 5.469 -11.767 1.00 73.56 85 GLY A N 1
ATOM 631 C CA . GLY A 1 85 ? -3.048 5.337 -11.016 1.00 73.56 85 GLY A CA 1
ATOM 632 C C . GLY A 1 85 ? -3.210 6.295 -9.828 1.00 73.56 85 GLY A C 1
ATOM 633 O O . GLY A 1 85 ? -4.337 6.528 -9.384 1.00 73.56 85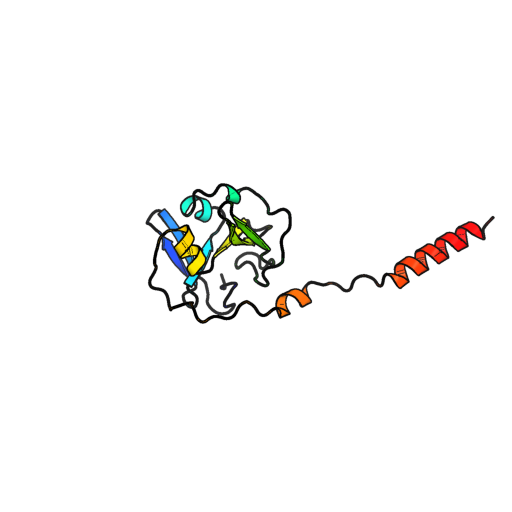 GLY A O 1
ATOM 634 N N . GLY A 1 86 ? -2.113 6.848 -9.295 1.00 79.12 86 GLY A N 1
ATOM 635 C CA . GLY A 1 86 ? -2.133 7.806 -8.180 1.00 79.12 86 GLY A CA 1
ATOM 636 C C . GLY A 1 86 ? -2.544 7.223 -6.822 1.00 79.12 86 GLY A C 1
ATOM 637 O O . GLY A 1 86 ? -2.926 7.976 -5.929 1.00 79.12 86 GLY A O 1
ATOM 638 N N . GLY A 1 87 ? -2.506 5.899 -6.674 1.00 86.75 87 GLY A N 1
ATOM 639 C CA . GLY A 1 87 ? -2.694 5.213 -5.397 1.00 86.75 87 GLY A CA 1
ATOM 640 C C . GLY A 1 87 ? -1.371 4.950 -4.681 1.00 86.75 87 GLY A C 1
ATOM 641 O O . GLY A 1 87 ? -0.289 5.064 -5.265 1.00 86.75 87 GLY A O 1
ATOM 642 N N . LEU A 1 88 ? -1.464 4.596 -3.406 1.00 89.00 88 LEU A N 1
ATOM 643 C CA . LEU A 1 88 ? -0.314 4.407 -2.537 1.00 89.00 88 LEU A CA 1
ATOM 644 C C . LEU A 1 88 ? -0.488 3.151 -1.682 1.00 89.00 88 LEU A C 1
ATOM 646 O O . LEU A 1 88 ? -1.551 2.889 -1.121 1.00 89.00 88 LEU A O 1
ATOM 650 N N . TRP A 1 89 ? 0.589 2.382 -1.575 1.00 90.94 89 TRP A N 1
ATOM 651 C CA . TRP A 1 89 ? 0.678 1.214 -0.715 1.00 90.94 89 TRP A CA 1
ATOM 652 C C . TRP A 1 89 ? 1.522 1.516 0.524 1.00 90.94 89 TRP A C 1
ATOM 654 O O . TRP A 1 89 ? 2.657 1.994 0.425 1.00 90.94 89 TRP A O 1
ATOM 664 N N . LEU A 1 90 ? 0.972 1.155 1.682 1.00 89.62 90 LEU A N 1
ATOM 665 C CA . LEU A 1 90 ? 1.614 1.205 2.991 1.00 89.62 90 LEU A CA 1
ATOM 666 C C . LEU A 1 90 ? 1.666 -0.208 3.559 1.00 89.62 90 LEU A C 1
ATOM 668 O O . LEU A 1 90 ? 0.674 -0.941 3.534 1.00 89.62 90 LEU A O 1
ATOM 672 N N . ASP A 1 91 ? 2.809 -0.606 4.108 1.00 89.56 91 ASP A N 1
ATOM 673 C CA . ASP A 1 91 ? 2.788 -1.723 5.048 1.00 89.56 91 ASP A CA 1
ATOM 674 C C . ASP A 1 91 ? 2.142 -1.298 6.377 1.00 89.56 91 ASP A C 1
ATOM 676 O O . ASP A 1 91 ? 1.905 -0.116 6.627 1.00 89.56 91 ASP A O 1
ATOM 680 N N . SER A 1 92 ? 1.802 -2.281 7.207 1.00 85.50 92 SER A N 1
ATOM 681 C CA . SER A 1 92 ? 1.134 -2.057 8.492 1.00 85.50 92 SER A CA 1
ATOM 682 C C . SER A 1 92 ? 1.922 -1.119 9.404 1.00 85.50 92 SER A C 1
ATOM 684 O O . SER A 1 92 ? 1.355 -0.172 9.928 1.00 85.50 92 SER A O 1
ATOM 686 N N . ALA A 1 93 ? 3.231 -1.336 9.549 1.00 85.00 93 ALA A N 1
ATOM 687 C CA . ALA A 1 93 ? 4.073 -0.530 10.428 1.00 85.00 93 ALA A CA 1
ATOM 688 C C . ALA A 1 93 ? 4.156 0.929 9.954 1.00 85.00 93 ALA A C 1
ATOM 690 O O . ALA A 1 93 ? 4.085 1.860 10.756 1.00 85.00 93 ALA A O 1
ATOM 691 N N . THR A 1 94 ? 4.272 1.132 8.642 1.00 86.00 94 THR A N 1
ATOM 692 C CA . THR A 1 94 ? 4.292 2.462 8.031 1.00 86.00 94 THR A CA 1
ATOM 693 C C . THR A 1 94 ? 2.951 3.162 8.217 1.00 86.00 94 THR A C 1
ATOM 695 O O . THR A 1 94 ? 2.918 4.338 8.571 1.00 86.00 94 THR A O 1
ATOM 698 N N . PHE A 1 95 ? 1.840 2.446 8.026 1.00 86.12 95 PHE A N 1
ATOM 699 C CA . PHE A 1 95 ? 0.502 2.987 8.251 1.00 86.12 95 PHE A CA 1
ATOM 700 C C . PHE A 1 95 ? 0.289 3.398 9.714 1.00 86.12 95 PHE A C 1
ATOM 702 O O . PHE A 1 95 ? -0.156 4.516 9.977 1.00 86.12 95 PHE A O 1
ATOM 709 N N . ASP A 1 96 ? 0.659 2.533 10.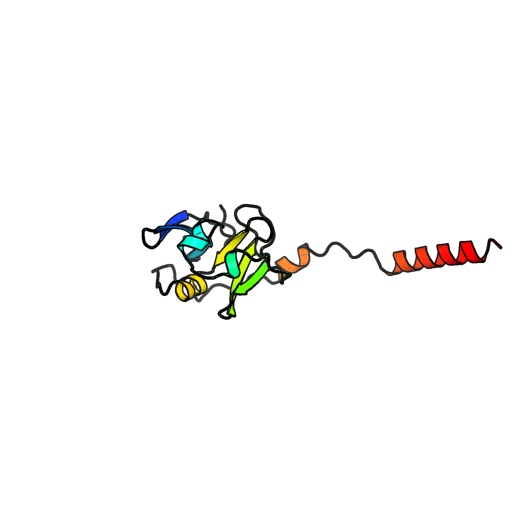658 1.00 84.88 96 ASP A N 1
ATOM 710 C CA . ASP A 1 96 ? 0.562 2.798 12.095 1.00 84.88 96 ASP A CA 1
ATOM 711 C C . ASP A 1 96 ? 1.399 4.029 12.485 1.00 84.88 96 ASP A C 1
ATOM 713 O O . ASP A 1 96 ? 0.927 4.917 13.194 1.00 84.88 96 ASP A O 1
ATOM 717 N N . THR A 1 97 ? 2.612 4.145 11.933 1.00 81.75 97 THR A N 1
ATOM 718 C CA . THR A 1 97 ? 3.497 5.303 12.149 1.00 81.75 97 THR A CA 1
ATOM 719 C C . THR A 1 97 ? 2.891 6.597 11.602 1.00 81.75 97 THR A C 1
ATOM 721 O O . THR A 1 97 ? 2.909 7.619 12.285 1.00 81.75 97 THR A O 1
ATOM 724 N N . LEU A 1 98 ? 2.329 6.567 10.389 1.00 78.94 98 LEU A N 1
ATOM 725 C CA . LEU A 1 98 ? 1.748 7.750 9.742 1.00 78.94 98 LEU A CA 1
ATOM 726 C C . LEU A 1 98 ? 0.455 8.227 10.405 1.00 78.94 98 LEU A C 1
ATOM 728 O O . LEU A 1 98 ? 0.149 9.418 10.370 1.00 78.94 98 LEU A O 1
ATOM 732 N N . THR A 1 99 ? -0.320 7.305 10.970 1.00 78.50 99 THR A N 1
ATOM 733 C CA . THR A 1 99 ? -1.637 7.605 11.545 1.00 78.50 99 THR A CA 1
ATOM 734 C C . THR A 1 99 ? -1.627 7.723 13.064 1.00 78.50 99 THR A C 1
ATOM 736 O O . THR A 1 99 ? -2.619 8.162 13.642 1.00 78.50 99 THR A O 1
ATOM 739 N N . GLY A 1 100 ? -0.536 7.327 13.727 1.00 76.00 100 GLY A N 1
ATOM 740 C CA . GLY A 1 100 ? -0.481 7.221 15.184 1.00 76.00 100 GLY A CA 1
ATOM 741 C C . GLY A 1 100 ? -1.469 6.195 15.743 1.00 76.00 100 GLY A C 1
ATOM 742 O O . GLY A 1 100 ? -1.801 6.247 16.927 1.00 76.00 100 GLY A O 1
ATOM 743 N N . THR A 1 101 ? -1.974 5.290 14.900 1.00 71.38 101 THR A N 1
ATOM 744 C CA . THR A 1 101 ? -2.916 4.248 15.306 1.00 71.38 101 THR A CA 1
ATOM 745 C C . THR A 1 101 ? -2.172 2.933 15.461 1.00 71.38 101 THR A C 1
ATOM 747 O O . THR A 1 101 ? -1.298 2.605 14.671 1.00 71.38 101 THR A O 1
ATOM 750 N N . THR A 1 102 ? -2.503 2.172 16.498 1.00 67.50 102 THR A N 1
ATOM 751 C CA . THR A 1 102 ? -2.044 0.791 16.652 1.00 67.50 102 THR A CA 1
ATOM 752 C C . THR A 1 102 ? -3.238 -0.110 16.425 1.00 67.50 102 THR A C 1
ATOM 754 O O . THR A 1 102 ? -4.032 -0.389 17.324 1.00 67.50 102 THR A O 1
ATOM 757 N N . TRP A 1 103 ? -3.419 -0.541 15.181 1.00 64.06 103 TRP A N 1
ATOM 758 C CA . TRP A 1 103 ? -4.473 -1.500 14.898 1.00 64.06 103 TRP A CA 1
ATOM 759 C C . TRP A 1 103 ? -4.001 -2.906 15.268 1.00 64.06 103 TRP A C 1
ATOM 761 O O . TRP A 1 103 ? -2.963 -3.354 14.784 1.00 64.06 103 TRP A O 1
ATOM 771 N N . ALA A 1 104 ? -4.792 -3.642 16.055 1.00 54.94 104 ALA A N 1
ATOM 772 C CA . ALA A 1 104 ? -4.562 -5.058 16.351 1.00 54.94 104 ALA A CA 1
ATOM 773 C C . ALA A 1 104 ? -4.721 -5.913 15.074 1.00 54.94 104 ALA A C 1
ATOM 775 O O . ALA A 1 104 ? -5.778 -6.472 14.788 1.00 54.94 104 ALA A O 1
ATOM 776 N N . GLY A 1 105 ? -3.690 -5.926 14.232 1.00 54.38 105 GLY A N 1
ATOM 777 C CA . GLY A 1 105 ? -3.537 -6.830 13.098 1.00 54.38 105 GLY A CA 1
ATOM 778 C C . GLY A 1 105 ? -2.608 -7.994 13.456 1.00 54.38 105 GLY A C 1
ATOM 779 O O . GLY A 1 105 ? -1.899 -7.917 14.459 1.00 54.38 105 GLY A O 1
ATOM 780 N N . PRO A 1 106 ? -2.580 -9.075 12.656 1.00 53.16 106 PRO A N 1
ATOM 781 C CA . PRO A 1 106 ? -1.614 -10.152 12.856 1.00 53.16 106 PRO A CA 1
ATOM 782 C C . PRO A 1 106 ? -0.184 -9.588 12.815 1.00 53.16 106 PRO A C 1
ATOM 784 O O . PRO A 1 106 ? 0.168 -8.876 11.878 1.00 53.16 106 PRO A O 1
ATOM 787 N N . ASP A 1 107 ? 0.606 -9.888 13.849 1.00 51.28 107 ASP A N 1
ATOM 788 C CA . ASP A 1 107 ? 1.946 -9.346 14.122 1.00 51.28 107 ASP A CA 1
ATOM 789 C C . ASP A 1 107 ? 2.858 -9.453 12.875 1.00 51.28 107 ASP A C 1
ATOM 791 O O . ASP A 1 107 ? 3.232 -10.541 12.433 1.00 51.28 107 ASP A O 1
ATOM 795 N N . THR A 1 108 ? 3.193 -8.317 12.252 1.00 54.97 108 THR A N 1
ATOM 796 C CA . THR A 1 108 ? 3.865 -8.254 10.937 1.00 54.97 108 THR A CA 1
ATOM 797 C C . THR A 1 108 ? 5.390 -8.248 10.993 1.00 54.97 108 THR A C 1
ATOM 799 O O . THR A 1 108 ? 6.041 -8.135 9.954 1.00 54.97 108 THR A O 1
ATOM 802 N N . ARG A 1 109 ? 5.986 -8.398 12.181 1.00 53.59 109 ARG A N 1
ATOM 803 C CA . ARG A 1 109 ? 7.448 -8.381 12.390 1.00 53.59 109 ARG A CA 1
ATOM 804 C C . ARG A 1 109 ? 8.212 -9.531 11.711 1.00 53.59 109 ARG A C 1
ATOM 806 O O . ARG A 1 109 ? 9.435 -9.539 11.738 1.00 53.59 109 ARG A O 1
ATOM 813 N N . SER A 1 110 ? 7.521 -10.485 11.088 1.00 44.56 110 SER A N 1
ATOM 814 C CA . SER A 1 110 ? 8.099 -11.740 10.589 1.00 44.56 110 SER A CA 1
ATOM 815 C C . SER A 1 110 ? 8.137 -11.897 9.064 1.00 44.56 110 SER A C 1
ATOM 817 O O . SER A 1 110 ? 8.486 -12.977 8.586 1.00 44.56 110 SER A O 1
ATOM 819 N N . ARG A 1 111 ? 7.787 -10.879 8.261 1.00 51.69 111 ARG A N 1
ATOM 820 C CA . ARG A 1 111 ? 7.663 -11.077 6.805 1.00 51.69 111 ARG A CA 1
ATOM 821 C C . ARG A 1 111 ? 8.885 -10.604 6.007 1.00 51.69 111 ARG A C 1
ATOM 823 O O . ARG A 1 111 ? 9.282 -9.450 6.157 1.00 51.69 111 ARG A O 1
ATOM 830 N N . PRO A 1 112 ? 9.452 -11.452 5.124 1.00 47.31 112 PRO A N 1
ATOM 831 C CA . PRO A 1 112 ? 10.631 -11.096 4.347 1.00 47.31 112 PRO A CA 1
ATOM 832 C C . PRO A 1 112 ? 10.336 -9.947 3.378 1.00 47.31 112 PRO A C 1
ATOM 834 O O . PRO A 1 112 ? 9.239 -9.841 2.816 1.00 47.31 112 PRO A O 1
ATOM 837 N N . ALA A 1 113 ? 11.347 -9.099 3.179 1.00 47.59 113 ALA A N 1
ATOM 838 C CA . ALA A 1 113 ? 11.401 -8.132 2.090 1.00 47.59 113 ALA A CA 1
ATOM 839 C C . ALA A 1 113 ? 11.042 -8.820 0.754 1.00 47.59 113 ALA A C 1
ATOM 841 O O . ALA A 1 113 ? 11.317 -10.014 0.602 1.00 47.59 113 ALA A O 1
ATOM 842 N N . PRO A 1 114 ? 10.410 -8.115 -0.207 1.00 47.03 114 PRO A N 1
ATOM 843 C CA . PRO A 1 114 ? 10.073 -8.718 -1.494 1.00 47.03 114 PRO A CA 1
ATOM 844 C C . PRO A 1 114 ? 11.318 -9.383 -2.103 1.00 47.03 114 PRO A C 1
ATOM 846 O O . PRO A 1 114 ? 12.413 -8.822 -1.985 1.00 47.03 114 PRO A O 1
ATOM 849 N N . PRO A 1 115 ? 11.186 -10.568 -2.729 1.00 41.97 115 PRO A N 1
ATOM 850 C CA . PRO A 1 115 ? 12.326 -11.217 -3.350 1.00 41.97 115 PRO A CA 1
ATOM 851 C C . PRO A 1 115 ? 12.897 -10.268 -4.404 1.00 41.97 115 PRO A C 1
ATOM 853 O O . PRO A 1 115 ? 12.176 -9.807 -5.291 1.00 41.97 115 PRO A O 1
ATOM 856 N N . ALA A 1 116 ? 14.203 -10.001 -4.323 1.00 51.41 116 ALA A N 1
ATOM 857 C CA . ALA A 1 116 ? 14.946 -9.173 -5.277 1.00 51.41 116 ALA A CA 1
ATOM 858 C C . ALA A 1 116 ? 14.747 -9.605 -6.752 1.00 51.41 116 ALA A C 1
ATOM 860 O O . ALA A 1 116 ? 15.023 -8.842 -7.673 1.00 51.41 116 ALA A O 1
ATOM 861 N N . ALA A 1 117 ? 14.208 -10.807 -6.978 1.00 43.72 117 ALA A N 1
ATOM 862 C CA . ALA A 1 117 ? 13.886 -11.387 -8.274 1.00 43.72 117 ALA A CA 1
ATOM 863 C C . ALA A 1 117 ? 12.858 -10.597 -9.112 1.00 43.72 117 ALA A C 1
ATOM 865 O O . ALA A 1 117 ? 12.902 -10.684 -10.336 1.00 43.72 117 ALA A O 1
ATOM 866 N N . ALA A 1 118 ? 11.965 -9.798 -8.511 1.00 44.75 118 ALA A N 1
ATOM 867 C CA . ALA A 1 118 ? 10.975 -9.030 -9.283 1.00 44.75 118 ALA A CA 1
ATOM 868 C C . ALA A 1 118 ? 11.589 -7.870 -10.101 1.00 44.75 118 ALA A C 1
ATOM 870 O O . ALA A 1 118 ? 10.954 -7.374 -11.028 1.00 44.75 118 ALA A O 1
ATOM 871 N N . ALA A 1 119 ? 12.825 -7.454 -9.800 1.00 46.16 119 ALA A N 1
ATOM 872 C CA . ALA A 1 119 ? 13.516 -6.392 -10.534 1.00 46.16 119 ALA A CA 1
ATOM 873 C C . ALA A 1 119 ? 14.117 -6.861 -11.877 1.00 46.16 119 ALA A C 1
ATOM 875 O O . ALA A 1 119 ? 14.332 -6.046 -12.770 1.00 46.16 119 ALA A O 1
ATOM 876 N N . LEU A 1 120 ? 14.363 -8.165 -12.048 1.00 45.94 120 LEU A N 1
ATOM 877 C CA . LEU A 1 120 ? 15.029 -8.715 -13.239 1.00 45.94 120 LEU A CA 1
ATOM 878 C C . LEU A 1 120 ? 14.095 -8.898 -14.446 1.00 45.94 120 LEU A C 1
ATOM 880 O O . LEU A 1 120 ? 14.573 -8.960 -15.573 1.00 45.94 120 LEU A O 1
ATOM 884 N N . ALA A 1 121 ? 12.776 -8.946 -14.240 1.00 47.06 121 ALA A N 1
ATOM 885 C CA . ALA A 1 121 ? 11.812 -9.191 -15.318 1.00 47.06 121 ALA A CA 1
ATOM 886 C C . ALA A 1 121 ? 11.487 -7.947 -16.174 1.00 47.06 121 ALA A C 1
ATOM 888 O O . ALA A 1 121 ? 10.869 -8.080 -17.226 1.00 47.06 121 ALA A O 1
ATOM 889 N N . ALA A 1 122 ? 11.891 -6.745 -15.742 1.00 48.03 122 ALA A N 1
ATOM 890 C CA . ALA A 1 122 ? 11.588 -5.481 -16.426 1.00 48.03 122 ALA A CA 1
ATOM 891 C C . ALA A 1 122 ? 12.733 -4.957 -17.315 1.00 48.03 122 ALA A C 1
ATOM 893 O O . ALA A 1 122 ? 12.597 -3.911 -17.949 1.00 48.03 122 ALA A O 1
ATOM 894 N N . LEU A 1 123 ? 13.861 -5.666 -17.383 1.00 50.19 123 LEU A N 1
ATOM 895 C CA . LEU A 1 123 ? 14.953 -5.316 -18.281 1.00 50.19 123 LEU A CA 1
ATOM 896 C C . LEU A 1 123 ? 14.687 -5.964 -19.641 1.00 50.19 123 LEU A C 1
ATOM 898 O O . LEU A 1 123 ? 15.052 -7.113 -19.884 1.00 50.19 123 LEU A O 1
ATOM 902 N N . ALA A 1 124 ? 14.039 -5.219 -20.538 1.00 60.31 124 ALA A N 1
ATOM 903 C CA . ALA A 1 124 ? 14.113 -5.519 -21.964 1.00 60.31 124 ALA A CA 1
ATOM 904 C C . ALA A 1 124 ? 15.597 -5.688 -22.354 1.00 60.31 124 ALA A C 1
ATOM 906 O O . ALA A 1 124 ? 16.431 -4.921 -21.856 1.00 60.31 124 ALA A O 1
ATOM 907 N N . PRO A 1 125 ? 15.963 -6.662 -23.211 1.00 57.47 125 PRO A N 1
ATOM 908 C CA . PRO A 1 125 ? 17.345 -6.810 -23.638 1.00 57.47 125 PRO A CA 1
ATOM 909 C C . PRO A 1 125 ? 17.771 -5.502 -24.301 1.00 57.47 125 PRO A C 1
ATOM 911 O O . PRO A 1 125 ? 17.205 -5.095 -25.318 1.00 57.47 125 PRO A O 1
ATOM 914 N N . LEU A 1 126 ? 18.739 -4.814 -23.689 1.00 58.50 126 LEU A N 1
ATOM 915 C CA . LEU A 1 126 ? 19.356 -3.644 -24.297 1.00 58.50 126 LEU A CA 1
ATOM 916 C C . LEU A 1 126 ? 19.816 -4.062 -25.701 1.00 58.50 126 LEU A C 1
ATOM 918 O O . LEU A 1 126 ? 20.494 -5.088 -25.826 1.00 58.50 126 LEU A O 1
ATOM 922 N N . PRO A 1 127 ? 19.432 -3.331 -26.763 1.00 60.94 127 PRO A N 1
ATOM 923 C CA . PRO A 1 127 ? 19.879 -3.655 -28.105 1.00 60.94 127 PRO A CA 1
ATOM 924 C C . PRO A 1 127 ? 21.402 -3.660 -28.090 1.00 60.94 127 PRO A C 1
ATOM 926 O O . PRO A 1 127 ? 22.021 -2.681 -27.672 1.00 60.94 127 PRO A O 1
ATOM 929 N N . ASN A 1 128 ? 21.973 -4.799 -28.482 1.00 69.81 128 ASN A N 1
ATOM 930 C CA . ASN A 1 128 ? 23.391 -5.098 -28.364 1.00 69.81 128 ASN A CA 1
ATOM 931 C C . ASN A 1 128 ? 24.194 -3.909 -28.913 1.00 69.81 128 ASN A C 1
ATOM 933 O O . ASN A 1 128 ? 24.105 -3.604 -30.105 1.00 69.81 128 ASN A O 1
ATOM 937 N N . LEU A 1 129 ? 24.904 -3.187 -28.036 1.00 69.38 129 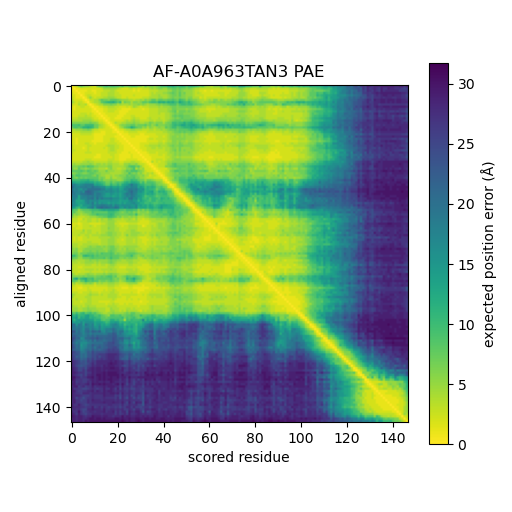LEU A N 1
ATOM 938 C CA . LEU A 1 129 ? 25.558 -1.916 -28.375 1.00 69.38 129 LEU A CA 1
ATOM 939 C C . LEU A 1 129 ? 26.501 -2.092 -29.572 1.00 69.38 129 LEU A C 1
ATOM 941 O O . LEU A 1 129 ? 26.600 -1.202 -30.408 1.00 69.38 129 LEU A O 1
ATOM 945 N N . PHE A 1 130 ? 27.083 -3.289 -29.691 1.00 70.69 130 PHE A N 1
ATOM 946 C CA . PHE A 1 130 ? 27.923 -3.723 -30.800 1.00 70.69 130 PHE A CA 1
ATOM 947 C C . PHE A 1 130 ? 27.208 -3.711 -32.160 1.00 70.69 130 PHE A C 1
ATOM 949 O O . PHE A 1 130 ? 27.791 -3.313 -33.163 1.00 70.69 130 PHE A O 1
ATOM 956 N N . LEU A 1 131 ? 25.929 -4.106 -32.210 1.00 71.88 131 LEU A N 1
ATOM 957 C CA . LEU A 1 131 ? 25.145 -4.070 -33.448 1.00 71.88 131 LEU A CA 1
ATOM 958 C C . LEU A 1 131 ? 24.882 -2.630 -33.887 1.00 71.88 131 LEU A C 1
ATOM 960 O O . LEU A 1 131 ? 24.966 -2.337 -35.078 1.00 71.88 131 LEU A O 1
ATOM 964 N N . ARG A 1 132 ? 24.589 -1.734 -32.933 1.00 71.56 132 ARG A N 1
ATOM 965 C CA . ARG A 1 132 ? 24.345 -0.311 -33.212 1.00 71.56 132 ARG A CA 1
ATOM 966 C C . ARG A 1 132 ? 25.618 0.419 -33.625 1.00 71.56 132 ARG A C 1
ATOM 968 O O . ARG A 1 132 ? 25.559 1.220 -34.550 1.00 71.56 132 ARG A O 1
ATOM 975 N N . SER A 1 133 ? 26.751 0.131 -32.984 1.00 78.94 133 SER A N 1
ATOM 976 C CA . SER A 1 133 ? 28.035 0.723 -33.363 1.00 78.94 133 S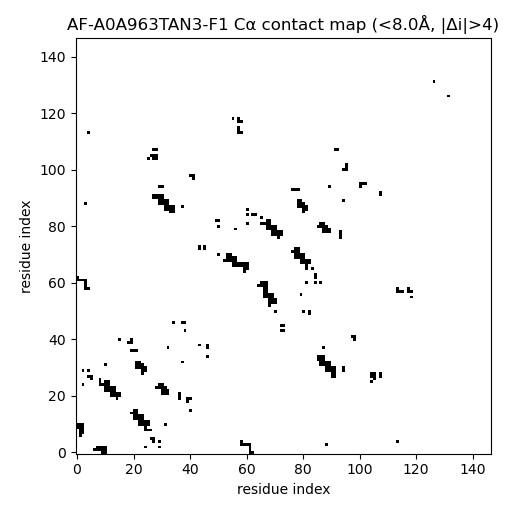ER A CA 1
ATOM 977 C C . SER A 1 133 ? 28.545 0.187 -34.700 1.00 78.94 133 SER A C 1
ATOM 979 O O . SER A 1 133 ? 29.061 0.963 -35.493 1.00 78.94 133 SER A O 1
ATOM 981 N N . ALA A 1 134 ? 28.347 -1.096 -35.016 1.00 84.12 134 ALA A N 1
ATOM 982 C CA . ALA A 1 134 ? 28.721 -1.639 -36.322 1.00 84.12 134 ALA A CA 1
ATOM 983 C C . ALA A 1 134 ? 27.879 -1.044 -37.465 1.00 84.12 134 ALA A C 1
ATOM 985 O O . ALA A 1 134 ? 28.427 -0.698 -38.510 1.00 84.12 134 ALA A O 1
ATOM 986 N N . THR A 1 135 ? 26.564 -0.867 -37.272 1.00 84.62 135 THR A N 1
ATOM 987 C CA . THR A 1 135 ? 25.705 -0.258 -38.308 1.00 84.62 135 THR A CA 1
ATOM 988 C C . THR A 1 135 ? 26.052 1.201 -38.566 1.00 84.62 135 THR A C 1
ATOM 990 O O . THR A 1 135 ? 26.124 1.602 -39.726 1.00 84.62 135 THR A O 1
ATOM 993 N N . THR A 1 136 ? 26.313 1.996 -37.524 1.00 85.19 136 THR A N 1
ATOM 994 C CA . THR A 1 136 ? 26.742 3.388 -37.716 1.00 85.19 136 THR A CA 1
ATOM 995 C C . THR A 1 136 ? 28.104 3.480 -38.395 1.00 85.19 136 THR A C 1
ATOM 997 O O . THR A 1 136 ? 28.282 4.322 -39.270 1.00 85.19 136 THR A O 1
ATOM 1000 N N . LEU A 1 137 ? 29.049 2.602 -38.058 1.00 88.75 137 LEU A N 1
ATOM 1001 C CA . LEU A 1 137 ? 30.394 2.621 -38.636 1.00 88.75 137 LEU A CA 1
ATOM 1002 C C . LEU A 1 137 ? 30.390 2.201 -40.113 1.00 88.75 137 LEU A C 1
ATOM 1004 O O . LEU A 1 137 ? 31.011 2.874 -40.930 1.00 88.75 137 LEU A O 1
ATOM 1008 N N . VAL A 1 138 ? 29.624 1.165 -40.479 1.00 88.25 138 VAL A N 1
ATOM 1009 C CA . VAL A 1 138 ? 29.422 0.762 -41.885 1.00 88.25 138 VAL A CA 1
ATOM 1010 C C . VAL A 1 138 ? 28.754 1.879 -42.686 1.00 88.25 138 VAL A C 1
ATOM 1012 O O . VAL A 1 138 ? 29.189 2.176 -43.795 1.00 88.25 138 VAL A O 1
ATOM 1015 N N . PHE A 1 139 ? 27.736 2.534 -42.122 1.00 88.62 139 PHE A N 1
ATOM 1016 C CA . PHE A 1 139 ? 27.057 3.649 -42.780 1.00 88.62 139 PHE A CA 1
ATOM 1017 C C . PHE A 1 139 ? 27.999 4.838 -43.022 1.00 88.62 139 PHE A C 1
ATOM 1019 O O . PHE A 1 139 ? 28.051 5.371 -44.128 1.00 88.62 139 PHE A O 1
ATOM 1026 N N . LEU A 1 140 ? 28.796 5.220 -42.020 1.00 88.69 140 LEU A N 1
ATOM 1027 C CA . LEU A 1 140 ? 29.779 6.297 -42.153 1.00 88.69 140 LEU A CA 1
ATOM 1028 C C . LEU A 1 140 ? 30.874 5.956 -43.176 1.00 88.69 140 LEU A C 1
ATOM 1030 O O . LEU A 1 140 ? 31.228 6.809 -43.987 1.00 88.69 140 LEU A O 1
ATOM 1034 N N . TYR A 1 141 ? 31.370 4.714 -43.193 1.00 88.19 141 TYR A N 1
ATOM 1035 C CA . TYR A 1 141 ? 32.353 4.266 -44.187 1.00 88.19 141 TYR A CA 1
ATOM 1036 C C . TYR A 1 141 ? 31.784 4.226 -45.609 1.00 88.19 141 TYR A C 1
ATOM 1038 O O . TYR A 1 141 ? 32.490 4.580 -46.549 1.00 88.19 141 TYR A O 1
ATOM 1046 N N . ALA A 1 142 ? 30.516 3.843 -45.780 1.00 85.31 142 ALA A N 1
ATOM 1047 C CA . ALA A 1 142 ? 29.854 3.864 -47.082 1.00 85.31 142 ALA A CA 1
ATOM 1048 C C . ALA A 1 142 ? 29.714 5.292 -47.637 1.00 85.31 142 ALA A C 1
ATOM 1050 O O . ALA A 1 142 ? 29.889 5.495 -48.834 1.00 85.31 142 ALA A O 1
ATOM 1051 N N . LEU A 1 143 ? 29.458 6.286 -46.777 1.00 87.88 143 LEU A N 1
ATOM 1052 C CA . LEU A 1 143 ? 29.425 7.698 -47.178 1.00 87.88 143 LEU A CA 1
ATOM 1053 C C . LEU A 1 143 ? 30.814 8.243 -47.540 1.00 87.88 143 LEU A C 1
ATOM 1055 O O . LEU A 1 143 ? 30.932 9.039 -48.465 1.00 87.88 143 LEU A O 1
ATOM 1059 N N . LEU A 1 144 ? 31.861 7.805 -46.835 1.00 83.25 144 LEU A N 1
ATOM 1060 C CA . LEU A 1 144 ? 33.251 8.191 -47.112 1.00 83.25 144 LEU A CA 1
ATOM 1061 C C . LEU A 1 144 ? 33.828 7.525 -48.372 1.00 83.25 144 LEU A C 1
ATOM 1063 O O . LEU A 1 144 ? 34.685 8.114 -49.019 1.00 83.25 144 LEU A O 1
ATOM 1067 N N . GLY A 1 145 ? 33.374 6.318 -48.721 1.00 70.56 145 GLY A N 1
ATOM 1068 C CA . GLY A 1 145 ? 33.813 5.586 -49.916 1.00 70.56 145 GLY A CA 1
ATOM 1069 C C . GLY A 1 145 ? 33.044 5.914 -51.201 1.00 70.56 145 GLY A C 1
ATOM 1070 O O . GLY A 1 145 ? 33.354 5.342 -52.242 1.00 70.56 145 GLY A O 1
ATOM 1071 N N . ALA A 1 146 ? 32.035 6.786 -51.134 1.00 59.66 146 ALA A N 1
ATOM 1072 C CA . ALA A 1 146 ? 31.188 7.180 -52.264 1.00 59.66 146 ALA A CA 1
ATOM 1073 C C . ALA A 1 146 ? 31.564 8.551 -52.876 1.00 59.66 146 ALA A C 1
ATOM 1075 O O . ALA A 1 146 ? 30.736 9.152 -53.562 1.00 59.66 146 ALA A O 1
ATOM 1076 N N . VAL A 1 147 ? 32.788 9.039 -52.624 1.00 55.16 147 VAL A N 1
ATOM 1077 C CA . VAL A 1 147 ? 33.372 10.273 -53.193 1.00 55.16 147 VAL A CA 1
ATOM 1078 C C . VAL A 1 147 ? 34.553 9.933 -54.090 1.00 55.16 147 VAL A C 1
ATOM 1080 O O . VAL A 1 147 ? 35.390 9.109 -53.659 1.00 55.16 147 VAL A O 1
#

Radius of gyration: 21.57 Å; Cα contacts (8 Å, |Δi|>4): 213; chains: 1; bounding box: 49×32×70 Å

Nearest PDB structures (foldseek):
  8qsz-assembly1_I  TM=3.501E-01  e=4.407E-02  Schizosaccharomyces pombe
  4upf-assembly1_D  TM=2.910E-01  e=3.224E+00  Escherichia coli str. K-12 substr. MG1655
  4upb-assembly1_C  TM=2.860E-01  e=5.015E+00  Escherichia coli K-12

pLDDT: mean 75.62, std 14.66, range [41.97, 92.25]